Protein AF-A0A1W9LR98-F1 (afdb_monomer_lite)

Secondary structure (DSSP, 8-state):
---EEEEETTEEEEE--HHHHHH-HHHHHHHHHHHHHHHHHHS---HHHHHHHHHHHHHHHHHHHGGGS--

Sequence (71 aa):
MGIEISETDRYYQIIIPISESYHDKSVRNFSDYLRLKAISAKSHASEGDIENLSEEIMQKWWNKNKAGFSE

Structure (mmCIF, N/CA/C/O backbone):
data_AF-A0A1W9LR98-F1
#
_entry.id   AF-A0A1W9LR98-F1
#
loop_
_atom_site.group_PDB
_atom_site.id
_atom_site.type_symbol
_atom_site.label_atom_id
_atom_site.label_alt_id
_atom_site.label_comp_id
_atom_site.label_asym_id
_atom_site.label_entity_id
_atom_site.label_seq_id
_atom_site.pdbx_PDB_ins_code
_atom_site.Cartn_x
_atom_site.Cartn_y
_atom_site.Cartn_z
_atom_site.occupancy
_atom_site.B_iso_or_equiv
_atom_site.auth_seq_id
_atom_site.auth_comp_id
_atom_site.auth_asym_id
_atom_site.auth_atom_id
_atom_site.pdbx_PDB_model_num
ATOM 1 N N . MET A 1 1 ? -0.599 -8.763 -15.830 1.00 57.56 1 MET A N 1
ATOM 2 C CA . MET A 1 1 ? 0.458 -8.364 -14.882 1.00 57.56 1 MET A CA 1
ATOM 3 C C . MET A 1 1 ? 1.595 -7.656 -15.616 1.00 57.56 1 MET A C 1
ATOM 5 O O . MET A 1 1 ? 2.569 -8.283 -16.011 1.00 57.56 1 MET A O 1
ATOM 9 N N . GLY A 1 2 ? 1.436 -6.352 -15.853 1.00 70.81 2 GLY A N 1
ATOM 10 C CA . GLY A 1 2 ? 2.469 -5.475 -16.427 1.00 70.81 2 GLY A CA 1
ATOM 11 C C . GLY A 1 2 ? 3.192 -4.682 -15.341 1.00 70.81 2 GLY A C 1
ATOM 12 O O . GLY A 1 2 ? 3.149 -3.458 -15.354 1.00 70.81 2 GLY A O 1
ATOM 13 N N . ILE A 1 3 ? 3.735 -5.374 -14.336 1.00 73.25 3 ILE A N 1
ATOM 14 C CA . ILE A 1 3 ? 4.531 -4.725 -13.288 1.00 73.25 3 ILE A CA 1
ATOM 15 C C . ILE A 1 3 ? 5.944 -4.563 -13.837 1.00 73.25 3 ILE A C 1
ATOM 17 O O . ILE A 1 3 ? 6.581 -5.553 -14.196 1.00 73.25 3 ILE A O 1
ATOM 21 N N . GLU A 1 4 ? 6.425 -3.328 -13.890 1.00 81.25 4 GLU A N 1
ATOM 22 C CA . GLU A 1 4 ? 7.783 -3.018 -14.331 1.00 81.25 4 GLU A CA 1
ATOM 23 C C . GLU A 1 4 ? 8.655 -2.727 -13.111 1.00 81.25 4 GLU A C 1
ATOM 25 O O . GLU A 1 4 ? 8.281 -1.937 -12.239 1.00 81.25 4 GLU A O 1
ATOM 30 N N . ILE A 1 5 ? 9.811 -3.388 -13.044 1.00 82.06 5 ILE A N 1
ATOM 31 C CA . ILE A 1 5 ? 10.820 -3.167 -12.009 1.00 82.06 5 ILE A CA 1
ATOM 32 C C . ILE A 1 5 ? 12.091 -2.703 -12.711 1.00 82.06 5 ILE A C 1
ATOM 34 O O . ILE A 1 5 ? 12.624 -3.418 -13.559 1.00 82.06 5 ILE A O 1
ATOM 38 N N . SER A 1 6 ? 12.580 -1.522 -12.348 1.00 85.56 6 SER A N 1
ATOM 39 C CA . SER A 1 6 ? 13.848 -0.979 -12.835 1.00 85.56 6 SER A CA 1
ATOM 40 C C . SER A 1 6 ? 14.748 -0.579 -11.671 1.00 85.56 6 SER A C 1
ATOM 42 O O . SER A 1 6 ? 14.270 -0.218 -10.595 1.00 85.56 6 SER A O 1
ATOM 44 N N . GLU A 1 7 ? 16.059 -0.643 -11.883 1.00 80.25 7 GLU A N 1
ATOM 45 C 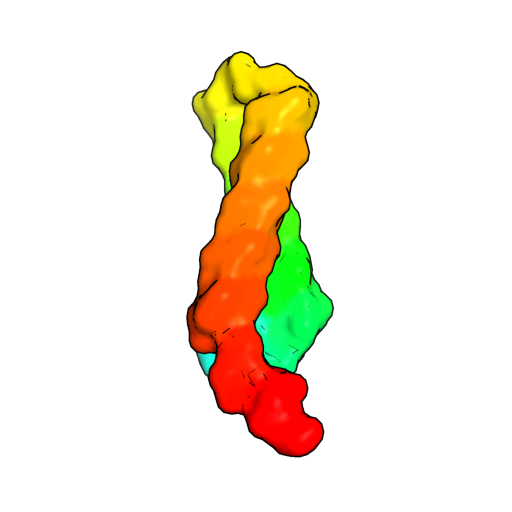CA . GLU A 1 7 ? 17.046 -0.114 -10.944 1.00 80.25 7 GLU A CA 1
ATOM 46 C C . GLU A 1 7 ? 17.452 1.296 -11.385 1.00 80.25 7 GLU A C 1
ATOM 48 O O . GLU A 1 7 ? 17.888 1.498 -12.519 1.00 80.25 7 GLU A O 1
ATOM 53 N N . THR A 1 8 ? 17.300 2.270 -10.492 1.00 75.19 8 THR A N 1
ATOM 54 C CA . THR A 1 8 ? 17.600 3.681 -10.751 1.00 75.19 8 THR A CA 1
ATOM 55 C C . THR A 1 8 ? 18.385 4.235 -9.565 1.00 75.19 8 THR A C 1
ATOM 57 O O . THR A 1 8 ? 17.895 4.214 -8.439 1.00 75.19 8 THR A O 1
ATOM 60 N N . ASP A 1 9 ? 19.618 4.701 -9.785 1.00 65.81 9 ASP A N 1
ATOM 61 C CA . ASP A 1 9 ? 20.461 5.361 -8.770 1.00 65.81 9 ASP A CA 1
ATOM 62 C C . ASP A 1 9 ? 20.545 4.635 -7.406 1.00 65.81 9 ASP A C 1
ATOM 64 O O . ASP A 1 9 ? 20.506 5.266 -6.350 1.00 65.81 9 ASP A O 1
ATOM 68 N N . ARG A 1 10 ? 20.716 3.301 -7.426 1.00 83.81 10 ARG A N 1
ATOM 69 C CA . ARG A 1 10 ? 20.756 2.385 -6.255 1.00 83.81 10 ARG A CA 1
ATOM 70 C C . ARG A 1 10 ? 19.412 2.116 -5.569 1.00 83.81 10 ARG A C 1
ATOM 72 O O . ARG A 1 10 ? 19.390 1.562 -4.469 1.00 83.81 10 ARG A O 1
ATOM 79 N N . TYR A 1 11 ? 18.303 2.474 -6.201 1.00 74.81 11 TYR A N 1
ATOM 80 C CA . TYR A 1 11 ? 16.958 2.181 -5.721 1.00 74.81 11 TYR A CA 1
ATOM 81 C C . TYR A 1 11 ? 16.205 1.313 -6.723 1.00 74.81 11 TYR A C 1
ATOM 83 O O . TYR A 1 11 ? 16.393 1.423 -7.932 1.00 74.81 11 TYR A O 1
ATOM 91 N N . TYR A 1 12 ? 15.304 0.478 -6.210 1.00 81.00 12 TYR A N 1
ATOM 92 C CA . TYR A 1 12 ? 14.323 -0.201 -7.046 1.00 81.00 12 TYR A CA 1
ATOM 93 C C . TYR A 1 12 ? 13.114 0.705 -7.249 1.00 81.00 12 TYR A C 1
ATOM 95 O O . TYR A 1 12 ? 12.473 1.137 -6.288 1.00 81.00 12 TYR A O 1
ATOM 103 N N . GLN A 1 13 ? 12.788 0.964 -8.508 1.00 83.81 13 GLN A N 1
ATOM 104 C CA . GLN A 1 13 ? 11.559 1.614 -8.918 1.00 83.81 13 GLN A CA 1
ATOM 105 C C . GLN A 1 13 ? 10.579 0.545 -9.395 1.00 83.81 13 GLN A C 1
ATOM 107 O O . GLN A 1 13 ? 10.892 -0.251 -10.276 1.00 83.81 13 GLN A O 1
ATOM 112 N N . ILE A 1 14 ? 9.391 0.528 -8.791 1.00 84.00 14 ILE A N 1
ATOM 113 C CA . ILE A 1 14 ? 8.312 -0.396 -9.143 1.00 84.00 14 ILE A CA 1
ATOM 114 C C . ILE A 1 14 ? 7.159 0.431 -9.705 1.00 84.00 14 ILE A C 1
ATOM 116 O O . ILE A 1 14 ? 6.612 1.291 -9.009 1.00 84.00 14 ILE A O 1
ATOM 120 N N . ILE A 1 15 ? 6.786 0.174 -10.957 1.00 83.25 15 ILE A N 1
ATOM 121 C CA . ILE A 1 15 ? 5.636 0.798 -11.613 1.00 83.25 15 ILE A CA 1
ATOM 122 C C . ILE A 1 15 ? 4.511 -0.228 -11.663 1.00 83.25 15 ILE A C 1
ATOM 124 O O . ILE A 1 15 ? 4.636 -1.301 -12.251 1.00 83.25 15 ILE A O 1
ATOM 128 N N . ILE A 1 16 ? 3.399 0.119 -11.021 1.00 81.50 16 ILE A N 1
ATOM 129 C CA . ILE A 1 16 ? 2.207 -0.721 -10.953 1.00 81.50 16 ILE A CA 1
ATOM 130 C C . ILE A 1 16 ? 1.076 0.013 -11.679 1.00 81.50 16 ILE A C 1
ATOM 132 O O . ILE A 1 16 ? 0.670 1.089 -11.223 1.00 81.50 16 ILE A O 1
ATOM 136 N N . PRO A 1 17 ? 0.540 -0.538 -12.784 1.00 81.56 17 PRO A N 1
ATOM 137 C CA . PRO A 1 17 ? -0.617 0.035 -13.457 1.00 81.56 17 PRO A CA 1
ATOM 138 C C . PRO A 1 17 ? -1.808 0.165 -12.508 1.00 81.56 17 PRO A C 1
ATOM 140 O O . PRO A 1 17 ? -2.077 -0.721 -11.697 1.00 81.56 17 PRO A O 1
ATOM 143 N N . ILE A 1 18 ? -2.561 1.258 -12.635 1.00 74.06 18 ILE A N 1
ATOM 144 C CA . ILE A 1 18 ? -3.709 1.532 -11.761 1.00 74.06 18 ILE A CA 1
ATOM 145 C C . ILE A 1 18 ? -4.761 0.417 -11.850 1.00 74.06 18 ILE A C 1
ATOM 147 O O . ILE A 1 18 ? -5.303 0.003 -10.834 1.00 74.06 18 ILE A O 1
ATOM 151 N N . SER A 1 19 ? -5.036 -0.109 -13.043 1.00 77.44 19 SER A N 1
ATOM 152 C CA . SER A 1 19 ? -5.958 -1.239 -13.206 1.00 77.44 19 SER A CA 1
ATOM 153 C C . SER A 1 19 ? -5.531 -2.443 -12.361 1.00 77.44 19 SER A C 1
ATOM 155 O O . SER A 1 19 ? -6.334 -2.991 -11.613 1.00 77.44 19 SER A O 1
ATOM 157 N N . GLU A 1 20 ? -4.251 -2.800 -12.402 1.00 71.75 20 GLU A N 1
ATOM 158 C CA . GLU A 1 20 ? -3.689 -3.922 -11.643 1.00 71.75 20 GLU A CA 1
ATOM 159 C C . GLU A 1 20 ? -3.712 -3.648 -10.129 1.00 71.75 20 GLU A C 1
ATOM 161 O O . GLU A 1 20 ? -4.046 -4.538 -9.348 1.00 71.75 20 GLU A O 1
ATOM 166 N N . SER A 1 21 ? -3.475 -2.401 -9.698 1.00 71.00 21 SER A N 1
ATOM 167 C CA . SER A 1 21 ? -3.586 -2.025 -8.280 1.00 71.00 21 SER A CA 1
ATOM 168 C C . SER A 1 21 ? -5.022 -2.047 -7.743 1.00 71.00 21 SER A C 1
ATOM 170 O O . SER A 1 21 ? -5.227 -2.180 -6.535 1.00 71.00 21 SER A O 1
ATOM 172 N N . TYR A 1 22 ? -6.022 -1.968 -8.627 1.00 72.75 22 TYR A N 1
ATOM 173 C CA . TYR A 1 22 ? -7.438 -2.113 -8.288 1.00 72.75 22 TYR A CA 1
ATOM 174 C C . TYR A 1 22 ? -7.999 -3.523 -8.480 1.00 72.75 22 TYR A C 1
ATOM 176 O O . TYR A 1 22 ? -9.069 -3.786 -7.933 1.00 72.75 22 TYR A O 1
ATOM 184 N N . HIS A 1 23 ? -7.352 -4.418 -9.222 1.00 76.81 23 HIS A N 1
ATOM 185 C CA . HIS A 1 23 ? -7.859 -5.778 -9.441 1.00 76.81 23 HIS A CA 1
ATOM 186 C C . HIS A 1 23 ? -7.180 -6.806 -8.535 1.00 76.81 23 HIS A C 1
ATOM 188 O O . HIS A 1 23 ? -7.858 -7.693 -8.014 1.00 76.81 23 HIS A O 1
ATOM 194 N N . ASP A 1 24 ? -5.887 -6.648 -8.255 1.00 79.62 24 ASP A N 1
ATOM 195 C CA . ASP A 1 24 ? -5.154 -7.550 -7.373 1.00 79.62 24 ASP A CA 1
ATOM 196 C C . ASP A 1 24 ? -5.243 -7.086 -5.907 1.00 79.62 24 ASP A C 1
ATOM 198 O O . ASP A 1 24 ? -4.805 -5.995 -5.528 1.00 79.62 24 ASP A O 1
ATOM 202 N N . LYS A 1 25 ? -5.839 -7.928 -5.051 1.00 80.31 25 LYS A N 1
ATOM 203 C CA . LYS A 1 25 ? -6.020 -7.639 -3.618 1.00 80.31 25 LYS A CA 1
ATOM 204 C C . LYS A 1 25 ? -4.685 -7.462 -2.888 1.00 80.31 25 LYS A C 1
ATOM 206 O O . LYS A 1 25 ? -4.592 -6.614 -2.003 1.00 80.31 25 LYS A O 1
ATOM 211 N N . SER A 1 26 ? -3.668 -8.238 -3.244 1.00 79.38 26 SER A N 1
ATOM 212 C CA . SER A 1 26 ? -2.355 -8.198 -2.596 1.00 79.38 26 SER A CA 1
ATOM 213 C C . SER A 1 26 ? -1.636 -6.895 -2.922 1.00 79.38 26 SER A C 1
ATOM 215 O O . SE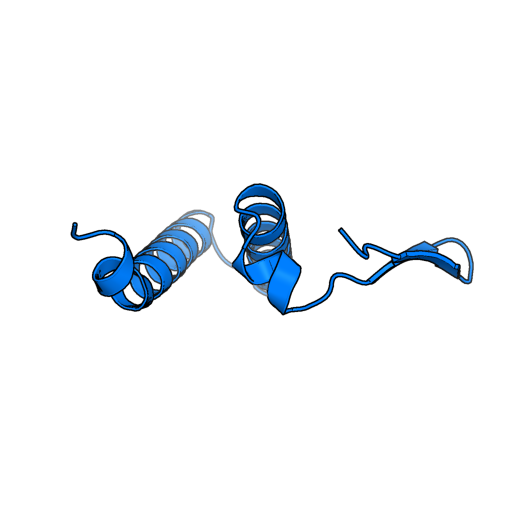R A 1 26 ? -1.115 -6.236 -2.023 1.00 79.38 26 SER A O 1
ATOM 217 N N . VAL A 1 27 ? -1.682 -6.479 -4.190 1.00 82.94 27 VAL A N 1
ATOM 218 C CA . VAL A 1 27 ? -1.107 -5.206 -4.647 1.00 82.94 27 VAL A CA 1
ATOM 219 C C . VAL A 1 27 ? -1.801 -4.017 -3.983 1.00 82.94 27 VAL A C 1
ATOM 221 O O . VAL A 1 27 ? -1.133 -3.087 -3.526 1.00 82.94 27 VAL A O 1
ATOM 224 N N . ARG A 1 28 ? -3.133 -4.059 -3.873 1.00 82.06 28 ARG A N 1
ATOM 225 C CA . ARG A 1 28 ?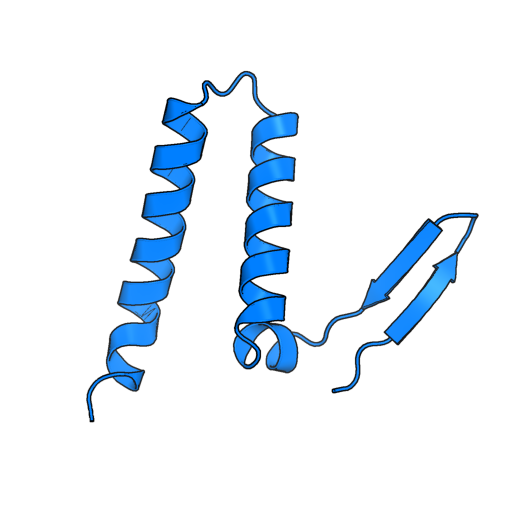 -3.905 -3.015 -3.190 1.00 82.06 28 ARG A CA 1
ATOM 226 C C . ARG A 1 28 ? -3.529 -2.901 -1.715 1.00 82.06 28 ARG A C 1
ATOM 228 O O . ARG A 1 28 ? -3.163 -1.820 -1.267 1.00 82.06 28 ARG A O 1
ATOM 235 N N . ASN A 1 29 ? -3.532 -4.025 -0.997 1.00 82.31 29 ASN A N 1
ATOM 236 C CA . ASN A 1 29 ? -3.169 -4.073 0.420 1.00 82.31 29 ASN A CA 1
ATOM 237 C C . ASN A 1 29 ? -1.738 -3.573 0.655 1.00 82.31 29 ASN A C 1
ATOM 239 O O . ASN A 1 29 ? -1.480 -2.854 1.618 1.00 82.31 29 ASN A O 1
ATOM 243 N N . PHE A 1 30 ? -0.809 -3.925 -0.237 1.00 83.12 30 PHE A N 1
ATOM 244 C CA . PHE A 1 30 ? 0.566 -3.446 -0.175 1.00 83.12 30 PHE A CA 1
ATOM 245 C C . PHE A 1 30 ? 0.653 -1.924 -0.374 1.00 83.12 30 PHE A C 1
ATOM 247 O O . PHE A 1 30 ? 1.332 -1.239 0.392 1.00 83.12 30 PHE A O 1
ATOM 254 N N . SER A 1 31 ? -0.073 -1.371 -1.351 1.00 81.94 31 SER A N 1
ATOM 255 C CA . SER A 1 31 ? -0.126 0.079 -1.579 1.00 81.94 31 SER A CA 1
ATOM 256 C C . SER A 1 31 ? -0.740 0.836 -0.395 1.00 81.94 31 SER A C 1
ATOM 258 O O . SER A 1 31 ? -0.202 1.865 0.024 1.00 81.94 31 SER A O 1
ATOM 260 N N . ASP A 1 32 ? -1.818 0.309 0.188 1.00 81.88 32 ASP A N 1
ATOM 261 C CA . ASP A 1 32 ? -2.476 0.905 1.354 1.00 81.88 32 ASP A CA 1
ATOM 262 C C . ASP A 1 32 ? -1.577 0.860 2.597 1.00 81.88 32 ASP A C 1
ATOM 264 O O . ASP A 1 32 ? -1.462 1.862 3.306 1.00 81.88 32 ASP A O 1
ATOM 268 N N . TYR A 1 33 ? -0.845 -0.238 2.809 1.00 82.81 33 TYR A N 1
ATOM 269 C CA . TYR A 1 33 ? 0.164 -0.338 3.865 1.00 82.81 33 TYR A CA 1
ATOM 270 C C . TYR A 1 33 ? 1.266 0.719 3.716 1.00 82.81 33 TYR A C 1
ATOM 272 O O . TYR A 1 33 ? 1.608 1.402 4.685 1.00 82.81 33 TYR A O 1
ATOM 280 N N . LEU A 1 34 ? 1.804 0.894 2.503 1.00 82.38 34 LEU A N 1
ATOM 281 C CA . LEU A 1 34 ? 2.827 1.908 2.236 1.00 82.38 34 LEU A CA 1
ATOM 282 C C . LEU A 1 34 ? 2.303 3.326 2.498 1.00 82.38 34 LEU A C 1
ATOM 284 O O . LEU A 1 34 ? 3.023 4.148 3.067 1.00 82.38 34 LEU A O 1
ATOM 288 N N . ARG A 1 35 ? 1.044 3.613 2.144 1.00 79.12 35 ARG A N 1
ATOM 289 C CA . ARG A 1 35 ? 0.392 4.894 2.462 1.00 79.12 35 ARG A CA 1
ATOM 290 C C . ARG A 1 35 ? 0.263 5.110 3.965 1.00 79.12 35 ARG A C 1
ATOM 292 O O . ARG A 1 35 ? 0.634 6.177 4.446 1.00 79.12 35 ARG A O 1
ATOM 299 N N . LEU A 1 36 ? -0.198 4.101 4.700 1.00 76.38 36 LEU A N 1
ATOM 300 C CA . LEU A 1 36 ? -0.302 4.133 6.160 1.00 76.38 36 LEU A CA 1
ATOM 301 C C . LEU A 1 36 ? 1.054 4.404 6.813 1.00 76.38 36 LEU A C 1
ATOM 303 O O . LEU A 1 36 ? 1.170 5.306 7.641 1.00 76.38 36 LEU A O 1
ATOM 307 N N . LYS A 1 37 ? 2.101 3.691 6.387 1.00 77.38 37 LYS A N 1
ATOM 308 C CA . LYS A 1 37 ? 3.467 3.913 6.874 1.00 77.38 37 LYS A CA 1
ATOM 309 C C . LYS A 1 37 ? 3.994 5.300 6.529 1.00 77.38 37 LYS A C 1
ATOM 311 O O . LYS A 1 37 ? 4.621 5.920 7.379 1.00 77.38 37 LYS A O 1
ATOM 316 N N . ALA A 1 38 ? 3.713 5.822 5.337 1.00 74.81 38 ALA A N 1
ATOM 317 C CA . ALA A 1 38 ? 4.126 7.171 4.953 1.00 74.81 38 ALA A CA 1
ATOM 318 C C . ALA A 1 38 ? 3.420 8.265 5.775 1.00 74.81 38 ALA A C 1
ATOM 320 O O . ALA A 1 38 ? 4.045 9.264 6.125 1.00 74.81 38 ALA A O 1
ATOM 321 N N . ILE A 1 39 ? 2.136 8.082 6.098 1.00 67.50 39 ILE A N 1
ATOM 322 C CA . ILE A 1 39 ? 1.367 9.001 6.952 1.00 67.50 39 ILE A CA 1
ATOM 323 C C . ILE A 1 39 ? 1.867 8.924 8.400 1.00 67.50 39 ILE A C 1
ATOM 325 O O . ILE A 1 39 ? 2.145 9.956 9.006 1.00 67.50 39 ILE A O 1
ATOM 329 N N . SER A 1 40 ? 2.060 7.707 8.914 1.00 65.06 40 SER A N 1
ATOM 330 C CA . SER A 1 40 ? 2.612 7.444 10.246 1.00 65.06 40 SER A CA 1
ATOM 331 C C . SER A 1 40 ? 4.031 7.996 10.411 1.00 65.06 40 SER A C 1
ATOM 333 O O . SER A 1 40 ? 4.340 8.561 11.448 1.00 65.06 40 SER A O 1
ATOM 335 N N . ALA A 1 41 ? 4.883 7.911 9.388 1.00 66.50 41 ALA A N 1
ATOM 336 C CA . ALA A 1 41 ? 6.237 8.464 9.438 1.00 66.50 41 ALA A CA 1
ATOM 337 C C . ALA A 1 41 ? 6.268 10.002 9.367 1.00 66.50 41 ALA A C 1
ATOM 339 O O . ALA A 1 41 ? 7.228 10.620 9.823 1.00 66.50 41 ALA A O 1
ATOM 340 N N . LYS A 1 42 ? 5.240 10.631 8.778 1.00 63.28 42 LYS A N 1
ATOM 341 C CA . LYS A 1 42 ? 5.139 12.095 8.651 1.00 63.28 42 LYS A CA 1
ATOM 342 C C . LYS A 1 42 ? 4.517 12.781 9.864 1.00 63.28 42 LYS A C 1
ATOM 344 O O . LYS A 1 42 ? 4.652 13.995 9.983 1.00 63.28 42 LYS A O 1
ATOM 349 N N . SER A 1 43 ? 3.832 12.048 10.733 1.00 49.81 43 SER A N 1
ATOM 350 C CA . SER A 1 43 ? 3.097 12.621 11.857 1.00 49.81 43 SER A CA 1
ATOM 351 C C . SER A 1 43 ? 3.544 11.972 13.163 1.00 49.81 43 SER A C 1
ATOM 353 O O . SER A 1 43 ? 3.790 10.774 13.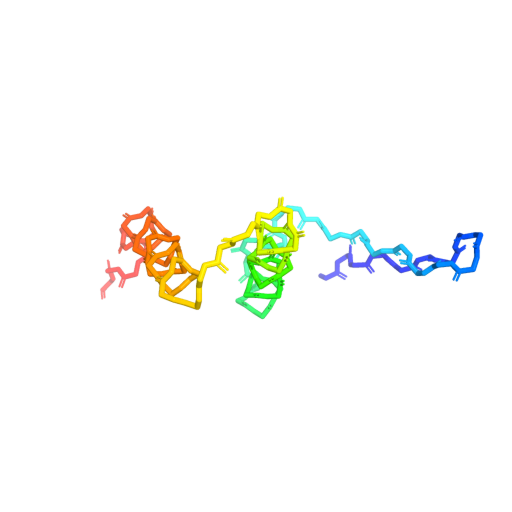198 1.00 49.81 43 SER A O 1
ATOM 355 N N . HIS A 1 44 ? 3.610 12.737 14.253 1.00 53.44 44 HIS A N 1
ATOM 356 C CA . HIS A 1 44 ? 3.693 12.221 15.631 1.00 53.44 44 HIS A CA 1
ATOM 357 C C . HIS A 1 44 ? 2.382 11.484 16.014 1.00 53.44 44 HIS A C 1
ATOM 359 O O . HIS A 1 44 ? 1.750 11.797 17.017 1.00 53.44 44 HIS A O 1
ATOM 365 N N . ALA A 1 45 ? 1.899 10.579 15.163 1.00 58.28 45 ALA A N 1
ATOM 366 C CA . ALA A 1 45 ? 0.636 9.880 15.335 1.00 58.28 45 ALA A CA 1
ATOM 367 C C . ALA A 1 45 ? 0.830 8.704 16.293 1.00 58.28 45 ALA A C 1
ATOM 369 O O . ALA A 1 45 ? 1.772 7.921 16.144 1.00 58.28 45 ALA A O 1
ATOM 370 N N . SER A 1 46 ? -0.060 8.594 17.276 1.00 62.06 46 SER A N 1
ATOM 371 C CA . SER A 1 46 ? -0.087 7.456 18.190 1.00 62.06 46 SER A CA 1
ATOM 372 C C . SER A 1 46 ? -0.574 6.197 17.461 1.00 62.06 46 SER A C 1
ATOM 374 O O . SER A 1 46 ? -1.233 6.293 16.425 1.00 62.06 46 SER A O 1
ATOM 376 N N . GLU A 1 47 ? -0.274 5.003 17.983 1.00 57.66 47 GLU A N 1
ATOM 377 C CA . GLU A 1 47 ? -0.749 3.741 17.385 1.00 57.66 47 GLU A CA 1
ATOM 378 C C . GLU A 1 47 ? -2.276 3.715 17.194 1.00 57.66 47 GLU A C 1
ATOM 380 O O . GLU A 1 47 ? -2.747 3.248 16.160 1.00 57.66 47 GLU A O 1
ATOM 385 N N . GLY A 1 48 ? -3.042 4.318 18.111 1.00 67.00 48 GLY A N 1
ATOM 386 C CA . GLY A 1 48 ? -4.501 4.419 17.992 1.00 67.00 48 GLY A CA 1
ATOM 387 C C . GLY A 1 48 ? -4.974 5.299 16.828 1.00 67.00 48 GLY A C 1
ATOM 388 O O . GLY A 1 48 ? -6.000 5.013 16.214 1.00 67.00 48 GLY A O 1
ATOM 389 N N . ASP A 1 49 ? -4.218 6.335 16.457 1.00 61.84 49 ASP A N 1
ATOM 390 C CA . ASP A 1 49 ? -4.553 7.182 15.303 1.00 61.84 49 ASP A CA 1
ATOM 391 C C . ASP A 1 49 ? -4.337 6.433 13.981 1.00 61.84 49 ASP A C 1
ATOM 393 O O . ASP A 1 49 ? -5.086 6.609 13.020 1.00 61.84 49 ASP A O 1
ATOM 397 N N . ILE A 1 50 ? -3.319 5.570 13.942 1.00 64.31 50 ILE A N 1
ATOM 398 C CA . ILE A 1 50 ? -2.995 4.719 12.791 1.00 64.31 50 ILE A CA 1
ATOM 399 C C . ILE A 1 50 ? -4.090 3.667 12.594 1.00 64.31 50 ILE A C 1
ATOM 401 O O . ILE A 1 50 ? -4.518 3.429 11.463 1.00 64.31 50 ILE A O 1
ATOM 405 N N . GLU A 1 51 ? -4.557 3.061 13.683 1.00 68.75 51 GLU A N 1
ATOM 406 C CA . GLU A 1 51 ? -5.592 2.028 13.663 1.00 68.75 51 GLU A CA 1
ATOM 407 C C . GLU A 1 51 ? -6.943 2.601 13.207 1.00 68.75 51 GLU A C 1
ATOM 409 O O . GLU A 1 51 ? -7.528 2.099 12.246 1.00 68.75 51 GLU A O 1
ATOM 414 N N . ASN A 1 52 ? -7.351 3.751 13.757 1.00 73.50 52 ASN A N 1
ATOM 415 C CA . ASN A 1 52 ? -8.561 4.464 13.331 1.00 73.50 52 ASN A CA 1
ATOM 416 C C . ASN A 1 52 ? -8.515 4.872 11.848 1.00 73.50 52 ASN A C 1
ATOM 418 O O . ASN A 1 52 ? -9.504 4.741 11.123 1.00 73.50 52 ASN A O 1
ATOM 422 N N . LEU A 1 53 ? -7.361 5.345 11.364 1.00 67.06 53 LEU A N 1
ATOM 423 C CA . LEU A 1 53 ? -7.195 5.718 9.959 1.00 67.06 53 LEU A CA 1
ATOM 424 C C . LEU A 1 53 ? -7.264 4.493 9.033 1.00 67.06 53 LEU A C 1
ATOM 426 O O . LEU A 1 53 ? -7.835 4.563 7.944 1.00 67.06 53 LEU A O 1
ATOM 430 N N . SER A 1 54 ? -6.689 3.370 9.466 1.00 66.56 54 SER A N 1
ATOM 431 C CA . SER A 1 54 ? -6.744 2.097 8.746 1.00 66.56 54 SER A CA 1
ATOM 432 C C . SER A 1 54 ? -8.181 1.587 8.627 1.00 66.56 54 SER A C 1
ATOM 434 O O . SER A 1 54 ? -8.622 1.230 7.530 1.00 66.56 54 SER A O 1
ATOM 436 N N . GLU A 1 55 ? -8.943 1.625 9.721 1.00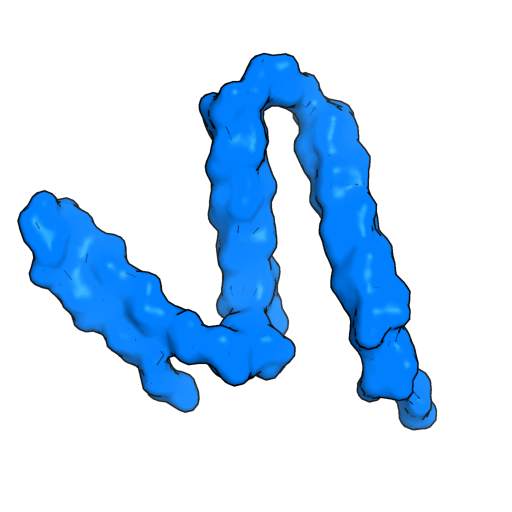 76.00 55 GLU A N 1
ATOM 437 C CA . GLU A 1 55 ? -10.361 1.260 9.726 1.00 76.00 55 GLU A CA 1
ATOM 438 C C . GLU A 1 55 ? -11.195 2.175 8.825 1.00 76.00 55 GLU A C 1
ATOM 440 O O . GLU A 1 55 ? -12.013 1.685 8.044 1.00 76.00 55 GLU A O 1
ATOM 445 N N . GLU A 1 56 ? -10.949 3.488 8.844 1.00 75.25 56 GLU A N 1
ATOM 446 C CA . GLU A 1 56 ? -11.622 4.427 7.944 1.00 75.25 56 GLU A CA 1
ATOM 447 C C . GLU A 1 56 ? -11.342 4.135 6.467 1.00 75.25 56 GLU A C 1
ATOM 449 O O . GLU A 1 56 ? -12.254 4.201 5.638 1.00 75.25 56 GLU A O 1
ATOM 454 N N . ILE A 1 57 ? -10.088 3.838 6.111 1.00 71.12 57 ILE A N 1
ATOM 455 C CA . ILE A 1 57 ? -9.703 3.515 4.732 1.00 71.12 57 ILE A CA 1
ATOM 456 C C . ILE A 1 57 ? -10.382 2.215 4.299 1.00 71.12 57 ILE A C 1
ATOM 458 O O . ILE A 1 57 ? -10.983 2.175 3.221 1.00 71.12 57 ILE A O 1
ATOM 462 N N . MET A 1 58 ? -10.356 1.185 5.149 1.00 68.94 58 MET A N 1
ATOM 463 C CA . MET A 1 58 ? -11.044 -0.078 4.885 1.00 68.94 58 MET A CA 1
ATOM 464 C C . MET A 1 58 ? -12.554 0.118 4.738 1.00 68.94 58 MET A C 1
ATOM 466 O O . MET A 1 58 ? -13.136 -0.401 3.786 1.00 68.94 58 MET A O 1
ATOM 470 N N . GLN A 1 59 ? -13.191 0.907 5.606 1.00 74.12 59 GLN A N 1
ATOM 471 C CA . GLN A 1 59 ? -14.620 1.202 5.507 1.00 74.12 59 GLN A CA 1
ATOM 472 C C . GLN A 1 59 ? -14.965 2.016 4.260 1.00 74.12 59 GLN A C 1
ATOM 474 O O . GLN A 1 59 ? -15.936 1.696 3.576 1.00 74.12 59 GLN A O 1
ATOM 479 N N . LYS A 1 60 ? -14.185 3.048 3.916 1.00 72.94 60 LYS A N 1
ATOM 480 C CA . LYS A 1 60 ? -14.402 3.845 2.695 1.00 72.94 60 LYS A CA 1
ATOM 481 C C . LYS A 1 60 ? -14.232 2.987 1.446 1.00 72.94 60 LYS A C 1
ATOM 483 O O . LYS A 1 60 ? -15.037 3.095 0.519 1.00 72.94 60 LYS A O 1
ATOM 488 N N . TRP A 1 61 ? -13.229 2.110 1.427 1.00 69.56 61 TRP A N 1
ATOM 489 C CA . TRP A 1 61 ? -13.045 1.151 0.344 1.00 69.56 61 TRP A CA 1
ATOM 490 C C . TRP A 1 61 ? -14.210 0.157 0.269 1.00 69.56 61 TRP A C 1
ATOM 492 O O . TRP A 1 61 ? -14.781 -0.021 -0.809 1.00 69.56 61 TRP A O 1
ATOM 502 N N . TRP A 1 62 ? -14.617 -0.429 1.397 1.00 67.56 62 TRP A N 1
ATOM 503 C CA . TRP A 1 62 ? -15.738 -1.364 1.475 1.00 67.56 62 TRP A CA 1
ATOM 504 C C . TRP A 1 62 ? -17.044 -0.718 1.018 1.00 67.56 62 TRP A C 1
ATOM 506 O O . TRP A 1 62 ? -17.703 -1.242 0.131 1.00 67.56 62 TRP A O 1
ATOM 516 N N . ASN A 1 63 ? -17.382 0.469 1.518 1.00 72.38 63 ASN A N 1
ATOM 517 C CA . ASN A 1 63 ? -18.592 1.190 1.125 1.00 72.38 63 ASN A CA 1
ATOM 518 C C . ASN A 1 63 ? -18.601 1.541 -0.368 1.00 72.38 63 ASN A C 1
ATOM 520 O O . ASN A 1 63 ? -19.647 1.459 -1.008 1.00 72.38 63 ASN A O 1
ATOM 524 N N . LYS A 1 64 ? -17.440 1.875 -0.944 1.00 71.25 64 LYS A N 1
ATOM 525 C CA . LYS A 1 64 ? -17.315 2.162 -2.379 1.00 71.25 64 LYS A CA 1
ATOM 526 C C . LYS A 1 64 ? -17.439 0.909 -3.255 1.00 71.25 64 LYS A C 1
ATOM 528 O O . LYS A 1 64 ? -17.863 1.026 -4.399 1.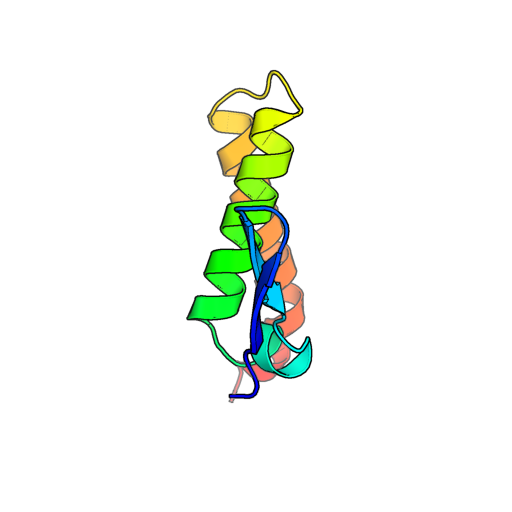00 71.25 64 LYS A O 1
ATOM 533 N N . ASN A 1 65 ? -17.079 -0.269 -2.742 1.00 61.03 65 ASN A N 1
ATOM 534 C CA . ASN A 1 65 ? -17.009 -1.506 -3.530 1.00 61.03 65 ASN A CA 1
ATOM 535 C C . ASN A 1 65 ? -18.083 -2.547 -3.170 1.00 61.03 65 ASN A C 1
ATOM 537 O O . ASN A 1 65 ? -18.268 -3.494 -3.927 1.00 61.03 65 ASN A O 1
ATOM 541 N N . LYS A 1 66 ? -18.841 -2.369 -2.079 1.00 60.75 66 LYS A N 1
ATOM 542 C CA . LYS A 1 66 ? -19.885 -3.301 -1.610 1.00 60.75 66 LYS A CA 1
ATOM 543 C C . LYS A 1 66 ? -20.946 -3.595 -2.676 1.00 60.75 66 LYS A C 1
ATOM 545 O O . LYS A 1 66 ? -21.451 -4.713 -2.733 1.00 60.75 66 LYS A O 1
ATOM 550 N N . ALA A 1 67 ? -21.243 -2.623 -3.540 1.00 65.69 67 ALA A N 1
ATOM 551 C CA . ALA A 1 67 ? -22.175 -2.788 -4.655 1.00 65.69 67 ALA A CA 1
ATOM 552 C C . ALA A 1 67 ? -21.726 -3.847 -5.683 1.00 65.69 67 ALA A C 1
ATOM 554 O O . ALA A 1 67 ? -22.572 -4.418 -6.354 1.00 65.69 67 ALA A O 1
ATOM 555 N N . GLY A 1 68 ? -20.422 -4.133 -5.787 1.00 54.94 68 GLY A N 1
ATOM 556 C CA . GLY A 1 68 ? -19.879 -5.192 -6.647 1.00 54.94 68 GLY A CA 1
ATOM 557 C C . GLY A 1 68 ? -19.681 -6.544 -5.950 1.00 54.94 68 GLY A C 1
ATOM 558 O O . GLY A 1 68 ? -19.274 -7.494 -6.603 1.00 54.94 68 GLY A O 1
ATOM 559 N N . PHE A 1 69 ? -19.937 -6.632 -4.639 1.00 56.25 69 PHE A N 1
ATOM 560 C CA . PHE A 1 69 ? -19.823 -7.862 -3.838 1.00 56.25 69 PHE A CA 1
ATOM 561 C C . PHE A 1 69 ? -21.187 -8.438 -3.421 1.00 56.25 69 PHE A C 1
ATOM 563 O O . PHE A 1 69 ? -21.235 -9.387 -2.645 1.00 56.25 69 PHE A O 1
ATOM 570 N N . SER A 1 70 ? -22.287 -7.848 -3.896 1.00 49.47 70 SER A N 1
ATOM 571 C CA . SER A 1 70 ? -23.644 -8.357 -3.680 1.00 49.47 70 SER A CA 1
ATOM 572 C C . SER A 1 70 ? -24.152 -8.975 -4.989 1.00 49.47 70 SER A C 1
ATOM 574 O O . SER A 1 70 ? -24.794 -8.283 -5.776 1.00 49.47 70 SER A O 1
ATOM 576 N N . GLU A 1 71 ? -23.810 -10.244 -5.220 1.00 45.38 71 GLU A N 1
ATOM 577 C CA . GLU A 1 71 ? -24.563 -11.180 -6.076 1.00 45.38 71 GLU A CA 1
ATOM 578 C C . GLU A 1 71 ? -25.289 -12.186 -5.179 1.00 45.38 71 GLU A C 1
ATOM 580 O O . GLU A 1 71 ? -24.648 -12.687 -4.223 1.00 45.38 71 GLU A O 1
#

pLDDT: mean 71.84, std 9.64, range [45.38, 85.56]

Radius of gyration: 15.1 Å; chains: 1; bounding box: 45×24×35 Å

Foldseek 3Di:
DPWDWDQDPNDIDIDDDPVRCVPDPVSVVVVVVVVLVVVVVVDPDDPVNSVVVSVVVVVVVCVVCVVVVDD